Protein AF-Q6LKI8-F1 (afdb_monomer_lite)

Secondary structure (DSSP, 8-state):
--S-HHHHHHHHHHHHHTT--HHHHHHHHHHHHHHTT-TT--PPPHHHHHHHHHHTT-------TTPPPPTTEEEEEEETTEEEEEETTHHHHHHHTPPP---------PPPP-

Foldseek 3Di:
DPDDLLLLQVLVQQCVQFVDDLQVSQVVVCVVCVVVVNNVDHRDDSVVSVVSCVVVVHDDDDGDPPDGGDPQFPDWDDDSVGIDTDGVCRVVCVVVVDPDPPPDDDPPDDDDDD

Structure (mmCIF, N/CA/C/O backbone):
data_AF-Q6LKI8-F1
#
_entry.id   AF-Q6LKI8-F1
#
loop_
_atom_site.group_PDB
_atom_site.id
_atom_site.type_symbol
_atom_site.label_atom_id
_atom_site.label_alt_id
_atom_site.label_comp_id
_atom_site.label_asym_id
_atom_site.label_entity_id
_atom_site.label_seq_id
_atom_site.pdbx_PDB_ins_code
_atom_site.Cartn_x
_atom_site.Cartn_y
_atom_site.Cartn_z
_atom_site.occupancy
_atom_site.B_iso_or_equiv
_atom_site.auth_seq_id
_atom_site.auth_comp_id
_atom_site.auth_asym_id
_atom_site.auth_atom_id
_atom_site.pdbx_PDB_model_num
ATOM 1 N N . MET A 1 1 ? -19.677 9.503 3.685 1.00 60.62 1 MET A N 1
ATOM 2 C CA . MET A 1 1 ? -18.554 8.537 3.659 1.00 60.62 1 MET A CA 1
ATOM 3 C C . MET A 1 1 ? -17.406 9.178 2.882 1.00 60.62 1 MET A C 1
ATOM 5 O O . MET A 1 1 ? -17.639 9.548 1.745 1.00 60.62 1 MET A O 1
ATOM 9 N N . LYS A 1 2 ? -16.234 9.431 3.493 1.00 81.31 2 LYS A N 1
ATOM 10 C CA . LYS A 1 2 ? -15.182 10.295 2.895 1.00 81.31 2 LYS A CA 1
ATOM 11 C C . LYS A 1 2 ? -14.412 9.645 1.730 1.00 81.31 2 LYS A C 1
ATOM 13 O O . LYS A 1 2 ? -13.909 10.365 0.881 1.00 81.31 2 LYS A O 1
ATOM 18 N N . TYR A 1 3 ? -14.342 8.312 1.681 1.00 87.00 3 TYR A N 1
ATOM 19 C CA . TYR A 1 3 ? -13.627 7.567 0.639 1.00 87.00 3 TYR A CA 1
ATOM 20 C C . TYR A 1 3 ? -14.490 6.421 0.086 1.00 87.00 3 TYR A C 1
ATOM 22 O O . TYR A 1 3 ? -15.017 5.644 0.898 1.00 87.00 3 TYR A O 1
ATOM 30 N N . PR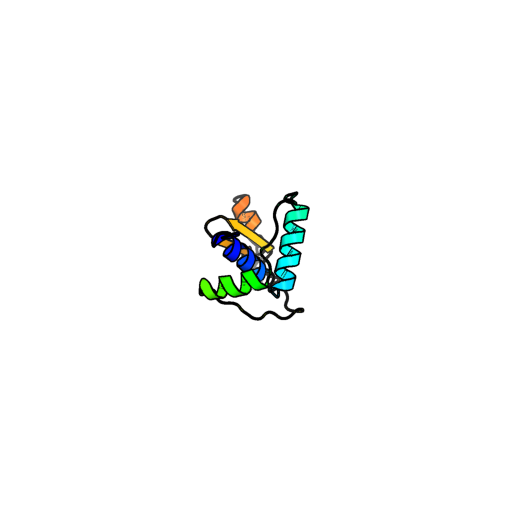O A 1 4 ? -14.624 6.290 -1.248 1.00 90.06 4 PRO A N 1
ATOM 31 C CA . PRO A 1 4 ? -15.340 5.180 -1.877 1.00 90.06 4 PRO A CA 1
ATOM 32 C C . PRO A 1 4 ? -14.590 3.850 -1.694 1.00 90.06 4 PRO A C 1
ATOM 34 O O . PRO A 1 4 ? -13.400 3.840 -1.369 1.00 90.06 4 PRO A O 1
ATOM 37 N N . ASP A 1 5 ? -15.283 2.723 -1.890 1.00 90.25 5 ASP A N 1
ATOM 38 C CA . ASP A 1 5 ? -14.699 1.372 -1.780 1.00 90.25 5 ASP A CA 1
ATOM 39 C C . ASP A 1 5 ? -13.486 1.195 -2.704 1.00 90.25 5 ASP A C 1
ATOM 41 O O . ASP A 1 5 ? -12.436 0.735 -2.256 1.00 90.25 5 ASP A O 1
ATOM 45 N N . SER A 1 6 ? -13.570 1.703 -3.936 1.00 87.38 6 SER A N 1
ATOM 46 C CA . SER A 1 6 ? -12.481 1.665 -4.921 1.00 87.38 6 SER A CA 1
ATOM 47 C C . SER A 1 6 ? -11.186 2.324 -4.432 1.00 87.38 6 SER A C 1
ATOM 49 O O . SER A 1 6 ? -10.091 1.847 -4.724 1.00 87.38 6 SER A O 1
ATOM 51 N N . THR A 1 7 ? -11.271 3.393 -3.631 1.00 89.69 7 THR A N 1
ATOM 52 C CA . THR A 1 7 ? -10.082 4.010 -3.022 1.00 89.69 7 THR A CA 1
ATOM 53 C C . THR A 1 7 ? -9.468 3.106 -1.955 1.00 89.69 7 THR A C 1
ATOM 55 O O . THR A 1 7 ? -8.247 2.981 -1.886 1.00 89.69 7 THR A O 1
ATOM 58 N N . ILE A 1 8 ? -10.296 2.455 -1.131 1.00 92.12 8 ILE A N 1
ATOM 59 C CA . ILE A 1 8 ? -9.824 1.517 -0.101 1.00 92.12 8 ILE A CA 1
ATOM 60 C C . ILE A 1 8 ? -9.111 0.329 -0.755 1.00 92.12 8 ILE A C 1
ATOM 62 O O . ILE A 1 8 ? -8.029 -0.062 -0.309 1.00 92.12 8 ILE A O 1
ATOM 66 N N . GLU A 1 9 ? -9.688 -0.198 -1.832 1.00 90.00 9 GLU A N 1
ATOM 67 C CA . GLU A 1 9 ? -9.111 -1.271 -2.638 1.00 90.00 9 GLU A CA 1
ATOM 68 C C . GLU A 1 9 ? -7.778 -0.854 -3.261 1.00 90.00 9 GLU A C 1
ATOM 70 O O . GLU A 1 9 ? -6.781 -1.545 -3.067 1.00 90.00 9 GLU A O 1
ATOM 75 N N . ALA A 1 10 ? -7.706 0.309 -3.915 1.00 88.50 10 ALA A N 1
ATOM 76 C CA . ALA A 1 10 ? -6.469 0.815 -4.511 1.00 88.50 10 ALA A CA 1
ATOM 77 C C . ALA A 1 10 ? -5.334 0.952 -3.479 1.00 88.50 10 ALA A C 1
ATOM 79 O O . ALA A 1 10 ? -4.219 0.465 -3.699 1.00 88.50 10 ALA A O 1
ATOM 80 N N . CYS A 1 11 ? -5.618 1.542 -2.312 1.00 91.38 11 CYS A N 1
ATOM 81 C CA . CYS A 1 11 ? -4.645 1.644 -1.222 1.00 91.38 11 CYS A CA 1
ATOM 82 C C . CYS A 1 11 ? -4.183 0.261 -0.734 1.00 91.38 11 CYS A C 1
ATOM 84 O O . CYS A 1 11 ? -3.000 0.050 -0.444 1.00 91.38 11 CYS A O 1
ATOM 86 N N . HIS A 1 12 ? -5.105 -0.698 -0.651 1.00 91.00 12 HIS A N 1
ATOM 87 C CA . HIS A 1 12 ? -4.798 -2.066 -0.256 1.00 91.00 12 HIS A CA 1
ATOM 88 C C . HIS A 1 12 ? -3.980 -2.817 -1.307 1.00 91.00 12 HIS A C 1
ATOM 90 O O . HIS A 1 12 ? -3.037 -3.523 -0.954 1.00 91.00 12 HIS A O 1
ATOM 96 N N . PHE A 1 13 ? -4.252 -2.610 -2.590 1.00 88.44 13 PHE A N 1
ATOM 97 C CA . PHE A 1 13 ? -3.479 -3.198 -3.676 1.00 88.44 13 PHE A CA 1
ATOM 98 C C . PHE A 1 13 ? -2.029 -2.723 -3.674 1.00 88.44 13 PHE A C 1
ATOM 100 O O . PHE A 1 13 ? -1.120 -3.555 -3.690 1.00 88.44 13 PHE A O 1
ATOM 107 N N . ILE A 1 14 ? -1.799 -1.411 -3.561 1.00 88.75 14 ILE A N 1
ATOM 108 C CA . ILE A 1 14 ? -0.445 -0.844 -3.440 1.00 88.75 14 ILE A CA 1
ATOM 109 C C . ILE A 1 14 ? 0.277 -1.490 -2.253 1.00 88.75 14 ILE A C 1
ATOM 111 O O . ILE A 1 14 ? 1.412 -1.957 -2.377 1.00 88.75 14 ILE A O 1
ATOM 115 N N . ARG A 1 15 ? -0.4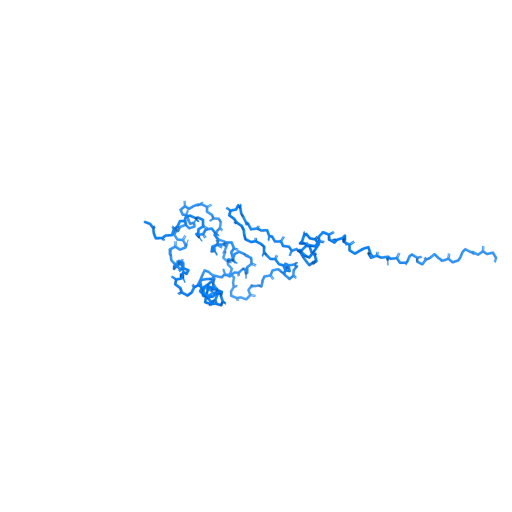12 -1.610 -1.114 1.00 90.25 15 ARG A N 1
ATOM 116 C CA . ARG A 1 15 ? 0.123 -2.280 0.071 1.00 90.25 15 ARG A CA 1
ATOM 117 C C . ARG A 1 15 ? 0.538 -3.732 -0.202 1.00 90.25 15 ARG A C 1
ATOM 119 O O . ARG A 1 15 ? 1.598 -4.139 0.269 1.00 90.25 15 ARG A O 1
ATOM 126 N N . LEU A 1 16 ? -0.283 -4.511 -0.910 1.00 88.38 16 LEU A N 1
ATOM 127 C CA . LEU A 1 16 ? -0.009 -5.921 -1.208 1.00 88.38 16 LEU A CA 1
ATOM 128 C C . LEU A 1 16 ? 1.200 -6.097 -2.128 1.00 88.38 16 LEU A C 1
ATOM 130 O O . LEU A 1 16 ? 1.976 -7.030 -1.929 1.00 88.38 16 LEU A O 1
ATOM 134 N N . VAL A 1 17 ? 1.376 -5.220 -3.120 1.00 84.94 17 VAL A N 1
ATOM 135 C CA . VAL A 1 17 ? 2.510 -5.334 -4.048 1.00 84.94 17 VAL A CA 1
ATOM 136 C C . VAL A 1 17 ? 3.823 -5.025 -3.351 1.00 84.94 17 VAL A C 1
ATOM 138 O O . VAL A 1 17 ? 4.775 -5.796 -3.456 1.00 84.94 17 VAL A O 1
ATOM 141 N N . TYR A 1 18 ? 3.857 -3.928 -2.598 1.00 85.88 18 TYR A N 1
ATOM 142 C CA . TYR A 1 18 ? 5.067 -3.532 -1.890 1.00 85.88 18 TYR A CA 1
ATOM 143 C C . TYR A 1 18 ? 5.281 -4.303 -0.579 1.00 85.88 18 TYR A C 1
ATOM 145 O O . TYR A 1 18 ? 6.281 -4.078 0.096 1.00 85.88 18 TYR A O 1
ATOM 153 N N . LYS A 1 19 ? 4.351 -5.201 -0.220 1.00 89.38 19 LYS A N 1
ATOM 154 C CA . LYS A 1 19 ? 4.335 -5.969 1.034 1.00 89.38 19 LYS A CA 1
ATOM 155 C C . LYS A 1 19 ? 4.550 -5.085 2.265 1.00 89.38 19 LYS A C 1
ATOM 157 O O . LYS A 1 19 ? 5.369 -5.370 3.132 1.00 89.38 19 LYS A O 1
ATOM 162 N N . LEU A 1 20 ? 3.804 -3.984 2.342 1.00 91.19 20 LEU A N 1
ATOM 163 C CA . LEU A 1 20 ? 3.976 -2.990 3.402 1.00 91.19 20 LEU A CA 1
ATOM 164 C C . LEU A 1 20 ? 2.977 -3.177 4.557 1.00 91.19 20 LEU A C 1
ATOM 166 O O . LEU A 1 20 ? 1.802 -3.489 4.344 1.00 91.19 20 LEU A O 1
ATOM 170 N N . PRO A 1 21 ? 3.372 -2.910 5.811 1.00 92.75 21 PRO A N 1
ATOM 171 C CA . PRO A 1 21 ? 2.436 -2.593 6.887 1.00 92.75 21 PRO A CA 1
ATOM 172 C C . PRO A 1 21 ? 1.543 -1.393 6.519 1.00 92.75 21 PRO A C 1
ATOM 174 O O . PRO A 1 21 ? 2.000 -0.473 5.841 1.00 92.75 21 PRO A O 1
ATOM 177 N N . LEU A 1 22 ? 0.295 -1.342 7.017 1.00 91.94 22 LEU A N 1
ATOM 178 C CA . LEU A 1 22 ? -0.669 -0.267 6.687 1.00 91.94 22 LEU A CA 1
ATOM 179 C C . LEU A 1 22 ? -0.097 1.139 6.867 1.00 91.94 22 LEU A C 1
ATOM 181 O O . LEU A 1 22 ? -0.273 1.990 6.004 1.00 91.94 22 LEU A O 1
ATOM 185 N N . ARG A 1 23 ? 0.609 1.371 7.978 1.00 92.38 23 ARG A N 1
ATOM 186 C CA . ARG A 1 23 ? 1.167 2.687 8.299 1.00 92.38 23 ARG A CA 1
ATOM 187 C C . ARG A 1 23 ? 2.247 3.121 7.305 1.00 92.38 23 ARG A C 1
ATOM 189 O O . ARG A 1 23 ? 2.327 4.294 6.966 1.00 92.38 23 ARG A O 1
ATOM 196 N N . GLN A 1 24 ? 3.061 2.178 6.824 1.00 93.00 24 GLN A N 1
ATOM 197 C CA . GLN A 1 24 ? 4.054 2.462 5.784 1.00 93.00 24 GLN A CA 1
ATOM 198 C C . GLN A 1 24 ? 3.392 2.654 4.419 1.00 93.00 24 GLN A C 1
ATOM 200 O O . GLN A 1 24 ? 3.805 3.536 3.675 1.00 93.00 24 GLN A O 1
ATOM 205 N N . ALA A 1 25 ? 2.349 1.878 4.107 1.00 92.81 25 ALA A N 1
ATOM 206 C CA . ALA A 1 25 ? 1.588 2.046 2.873 1.00 92.81 25 ALA A CA 1
ATOM 207 C C . ALA A 1 25 ? 0.926 3.429 2.793 1.00 92.81 25 ALA A C 1
ATOM 209 O O . ALA A 1 25 ? 1.010 4.065 1.751 1.00 92.81 25 ALA A O 1
ATOM 210 N N . GLN A 1 26 ? 0.346 3.923 3.893 1.00 94.69 26 GLN A N 1
ATOM 211 C CA . GLN A 1 26 ? -0.211 5.276 3.957 1.00 94.69 26 GLN A CA 1
ATOM 212 C C . GLN A 1 26 ? 0.841 6.335 3.603 1.00 94.69 26 GLN A C 1
ATOM 214 O O . GLN A 1 26 ? 0.641 7.089 2.659 1.00 94.69 26 GLN A O 1
ATOM 219 N N . GLY A 1 27 ? 1.997 6.319 4.278 1.00 94.44 27 GLY A N 1
ATOM 220 C CA . GLY A 1 27 ? 3.071 7.277 3.999 1.00 94.44 27 GLY A CA 1
ATOM 221 C C . GLY A 1 27 ? 3.644 7.168 2.580 1.00 94.44 27 GLY A C 1
ATOM 222 O O . GLY A 1 27 ? 3.977 8.187 1.975 1.00 94.44 27 GLY A O 1
ATOM 223 N N . LEU A 1 28 ? 3.731 5.953 2.021 1.00 92.88 28 LEU A N 1
ATOM 224 C CA . LEU A 1 28 ? 4.128 5.754 0.624 1.00 92.88 28 LEU A CA 1
ATOM 225 C C . LEU A 1 28 ? 3.118 6.399 -0.331 1.00 92.88 28 LEU A C 1
ATOM 227 O O . LEU A 1 28 ? 3.524 7.118 -1.239 1.00 92.88 28 LEU A O 1
ATOM 231 N N . ILE A 1 29 ? 1.824 6.145 -0.133 1.00 93.56 29 ILE A N 1
ATOM 232 C CA . ILE A 1 29 ? 0.759 6.677 -0.988 1.00 93.56 29 ILE A CA 1
ATOM 233 C C . ILE A 1 29 ? 0.730 8.203 -0.904 1.00 93.56 29 ILE A C 1
ATOM 235 O O . ILE A 1 29 ? 0.732 8.852 -1.944 1.00 93.56 29 ILE A O 1
ATOM 239 N N . ASP A 1 30 ? 0.807 8.777 0.297 1.00 93.81 30 ASP A N 1
ATOM 240 C CA . ASP A 1 30 ? 0.882 10.232 0.478 1.00 93.81 30 ASP A CA 1
ATOM 241 C C . ASP A 1 30 ? 2.102 10.830 -0.249 1.00 93.81 30 ASP A C 1
ATOM 243 O O . ASP A 1 30 ? 1.989 11.829 -0.959 1.00 93.81 30 ASP A O 1
ATOM 247 N N . SER A 1 31 ? 3.261 10.168 -0.161 1.00 93.12 31 SER A N 1
ATOM 248 C CA . SER A 1 31 ? 4.473 10.595 -0.876 1.00 93.12 31 SER A CA 1
ATOM 249 C C . SER A 1 31 ? 4.316 10.514 -2.399 1.00 93.12 31 SER A C 1
ATOM 251 O O . SER A 1 31 ? 4.823 11.374 -3.118 1.00 93.12 31 SER A O 1
ATOM 253 N N . LEU A 1 32 ? 3.633 9.485 -2.911 1.00 91.69 32 LEU A N 1
ATOM 254 C CA . LEU A 1 32 ? 3.353 9.336 -4.341 1.00 91.69 32 LEU A CA 1
ATOM 255 C C . LEU A 1 32 ? 2.394 10.422 -4.833 1.00 91.69 32 LEU A C 1
ATOM 257 O O . LEU A 1 32 ? 2.670 11.043 -5.855 1.00 91.69 32 LEU A O 1
ATOM 261 N N . LEU A 1 33 ? 1.313 10.691 -4.095 1.00 91.81 33 LEU A N 1
ATOM 262 C CA . LEU A 1 33 ? 0.357 11.751 -4.423 1.00 91.81 33 LEU A CA 1
ATOM 263 C C . LEU A 1 33 ? 1.055 13.112 -4.511 1.00 91.81 33 LEU A C 1
ATOM 265 O O . LEU A 1 33 ? 0.875 13.831 -5.493 1.00 91.81 33 LEU A O 1
ATOM 269 N N . MET A 1 34 ? 1.932 13.416 -3.552 1.00 93.19 34 MET A N 1
ATOM 270 C CA . MET A 1 34 ? 2.750 14.629 -3.583 1.00 93.19 34 MET A CA 1
ATOM 271 C C . MET A 1 34 ? 3.663 14.677 -4.818 1.00 93.19 34 MET A C 1
ATOM 273 O O . MET A 1 34 ? 3.708 15.694 -5.508 1.00 93.19 34 MET A O 1
ATOM 277 N N . LYS A 1 35 ? 4.357 13.576 -5.141 1.00 92.50 35 LYS A N 1
ATOM 278 C CA . LYS A 1 35 ? 5.243 13.499 -6.319 1.00 92.50 35 LYS A CA 1
ATOM 279 C C . LYS A 1 35 ? 4.503 13.627 -7.649 1.00 92.50 35 LYS A C 1
ATOM 281 O O . LYS A 1 35 ? 5.079 14.134 -8.604 1.00 92.50 35 LYS A O 1
ATOM 286 N N . PHE A 1 36 ? 3.248 13.195 -7.712 1.00 91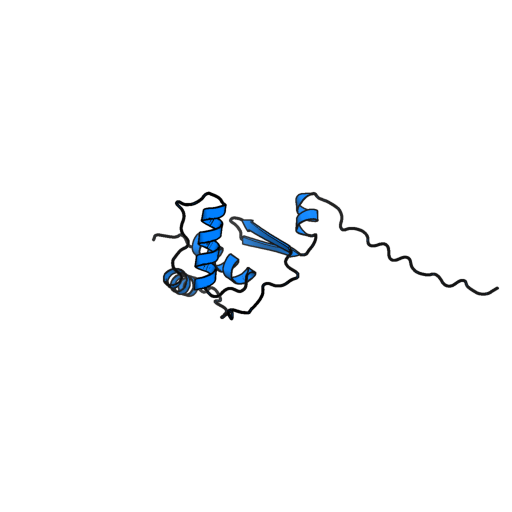.69 36 PHE A N 1
ATOM 287 C CA . PHE A 1 36 ? 2.401 13.340 -8.895 1.00 91.69 36 PHE A CA 1
ATOM 288 C C . PHE A 1 36 ? 1.675 14.692 -8.971 1.00 91.69 36 PHE A C 1
ATOM 290 O O . PHE A 1 36 ? 0.836 14.876 -9.847 1.00 91.69 36 PHE A O 1
ATOM 297 N N . GLY A 1 37 ? 1.970 15.639 -8.073 1.00 91.44 37 GLY A N 1
ATOM 298 C CA . GLY A 1 37 ? 1.323 16.955 -8.063 1.00 91.44 37 GLY A CA 1
ATOM 299 C C . GLY A 1 37 ? -0.122 16.938 -7.554 1.00 91.44 37 GLY A C 1
ATOM 300 O O . GLY A 1 37 ? -0.825 17.937 -7.665 1.00 91.44 37 GLY A O 1
ATOM 301 N N . MET A 1 38 ? -0.571 15.833 -6.956 1.00 91.31 38 MET A N 1
ATOM 302 C CA . MET A 1 38 ? -1.910 15.662 -6.384 1.00 91.31 38 MET A CA 1
ATOM 303 C C . MET A 1 38 ? -1.923 16.001 -4.886 1.00 91.31 38 MET A C 1
ATOM 305 O O . MET A 1 38 ? -2.407 15.228 -4.063 1.00 91.31 38 MET A O 1
ATOM 309 N N . ALA A 1 39 ? -1.357 17.150 -4.511 1.00 83.25 39 ALA A N 1
ATOM 310 C CA . ALA A 1 39 ? -1.159 17.535 -3.106 1.00 83.25 39 ALA A CA 1
ATOM 311 C C . ALA A 1 39 ? -2.467 17.795 -2.327 1.00 83.25 39 ALA A C 1
ATOM 313 O O . ALA A 1 39 ? -2.466 17.815 -1.099 1.00 83.25 39 ALA A O 1
ATOM 314 N N . ASN A 1 40 ? -3.584 17.992 -3.030 1.00 87.38 40 ASN A N 1
ATOM 315 C CA . ASN A 1 40 ? -4.920 18.121 -2.447 1.00 87.38 40 ASN A CA 1
ATOM 316 C C . ASN A 1 40 ? -5.568 16.767 -2.104 1.00 87.38 40 ASN A C 1
ATOM 318 O O . ASN A 1 40 ? -6.590 16.740 -1.417 1.00 87.38 40 ASN A O 1
ATOM 322 N N . LEU A 1 41 ? -5.003 15.656 -2.583 1.00 88.88 41 LEU A N 1
ATOM 323 C CA . LEU A 1 41 ? -5.454 14.310 -2.256 1.00 88.88 41 LEU A CA 1
ATOM 324 C C . LEU A 1 41 ? -4.644 13.754 -1.086 1.00 88.88 41 LEU A C 1
ATOM 326 O O . LEU A 1 41 ? -3.448 14.002 -0.955 1.00 88.88 41 LEU A O 1
ATOM 330 N N . GLN A 1 42 ? -5.308 12.969 -0.243 1.00 89.81 42 GLN A N 1
ATOM 331 C CA . GLN A 1 42 ? -4.686 12.312 0.901 1.00 89.81 42 GLN A CA 1
ATOM 332 C C . GLN A 1 42 ? -5.096 10.848 0.950 1.00 89.81 42 GLN A C 1
ATOM 334 O O . GLN A 1 42 ? -6.240 10.494 0.647 1.00 89.81 42 GLN A O 1
ATOM 339 N N . CYS A 1 43 ? -4.167 9.999 1.373 1.00 90.19 43 CYS A N 1
ATOM 340 C CA . CYS A 1 43 ? -4.466 8.613 1.668 1.00 90.19 43 CYS A CA 1
ATOM 341 C C . CYS A 1 43 ? -5.456 8.530 2.852 1.00 90.19 43 CYS A C 1
ATOM 343 O O . CYS A 1 43 ? -5.365 9.308 3.810 1.00 90.19 43 CYS A O 1
ATOM 345 N N . PRO A 1 44 ? -6.417 7.590 2.836 1.00 92.38 44 PRO A N 1
ATOM 346 C CA . PRO A 1 44 ? -7.209 7.281 4.017 1.00 92.38 44 PRO A CA 1
ATOM 347 C C . PRO A 1 44 ? -6.309 6.833 5.178 1.00 92.38 44 PRO A C 1
ATOM 349 O O . PRO A 1 44 ? -5.362 6.070 4.983 1.00 92.38 44 PRO A O 1
ATOM 352 N N . ASP A 1 45 ? -6.628 7.267 6.401 1.00 93.81 45 ASP A N 1
ATOM 353 C CA . ASP A 1 45 ? -5.854 6.877 7.582 1.00 93.81 45 ASP A CA 1
ATOM 354 C C . ASP A 1 45 ? -5.818 5.348 7.757 1.00 93.81 45 ASP A C 1
ATOM 356 O O . ASP A 1 45 ? -6.801 4.647 7.490 1.00 93.81 45 ASP A O 1
ATOM 360 N N . TYR A 1 46 ? -4.696 4.816 8.241 1.00 92.38 46 TYR A N 1
ATOM 361 C CA . TYR A 1 46 ? -4.493 3.377 8.404 1.00 92.38 46 TYR A CA 1
ATOM 362 C C . TYR A 1 46 ? -5.561 2.708 9.285 1.00 92.38 46 TYR A C 1
ATOM 364 O O . TYR A 1 46 ? -5.886 1.536 9.065 1.00 92.38 46 TYR A O 1
ATOM 372 N N . THR A 1 47 ? -6.133 3.426 10.262 1.00 93.31 47 THR A N 1
ATOM 373 C CA . THR A 1 47 ? -7.227 2.900 11.092 1.00 93.31 47 THR A CA 1
ATOM 374 C C . THR A 1 47 ? -8.518 2.750 10.288 1.00 93.31 47 THR A C 1
ATOM 376 O O . THR A 1 47 ? -9.213 1.738 10.423 1.00 93.31 47 THR A O 1
ATOM 379 N N . LEU A 1 48 ? -8.807 3.711 9.405 1.00 93.56 48 LEU A N 1
ATOM 380 C CA . LEU A 1 48 ? -9.941 3.674 8.488 1.00 93.56 48 LEU A CA 1
ATOM 381 C C . LEU A 1 48 ? -9.759 2.562 7.453 1.00 93.56 48 LEU A C 1
ATOM 383 O O . LEU A 1 48 ? -10.679 1.768 7.270 1.00 93.56 48 LEU A O 1
ATOM 387 N N . LEU A 1 49 ? -8.571 2.452 6.846 1.00 92.69 49 LEU A N 1
ATOM 388 C CA . LEU A 1 49 ? -8.236 1.359 5.928 1.00 92.69 49 LEU A CA 1
ATOM 389 C C . LEU A 1 49 ? -8.455 -0.001 6.594 1.00 92.69 49 LEU A C 1
ATOM 391 O O . LEU A 1 49 ? -9.155 -0.840 6.043 1.00 92.69 49 LEU A O 1
ATOM 395 N N . SER A 1 50 ? -7.925 -0.214 7.801 1.00 92.44 50 SER A N 1
ATOM 396 C CA . SER A 1 50 ? -8.078 -1.486 8.523 1.00 92.44 50 SER A CA 1
ATOM 397 C C . SER A 1 50 ? -9.549 -1.870 8.734 1.00 92.44 50 SER A C 1
ATOM 399 O O . SER A 1 50 ? -9.961 -2.987 8.415 1.00 92.44 50 SER A O 1
ATOM 401 N N . LYS A 1 51 ? -10.366 -0.925 9.220 1.00 93.81 51 LYS A N 1
ATOM 402 C CA . LYS A 1 51 ? -11.802 -1.143 9.455 1.00 93.81 51 LYS A CA 1
ATOM 403 C C . LYS A 1 51 ? -12.549 -1.440 8.155 1.00 93.81 51 LYS A C 1
ATOM 405 O O . LYS A 1 51 ? -13.344 -2.374 8.111 1.00 93.81 51 LYS A O 1
ATOM 410 N N . ARG A 1 52 ? -12.273 -0.672 7.101 1.00 94.44 52 ARG A N 1
ATOM 411 C CA . ARG A 1 52 ? -12.954 -0.781 5.805 1.00 94.44 52 ARG A CA 1
ATOM 412 C C . ARG A 1 52 ? -12.586 -2.058 5.066 1.00 94.44 52 ARG A C 1
ATOM 414 O O . ARG A 1 52 ? -13.468 -2.703 4.522 1.00 94.44 52 ARG A O 1
ATOM 421 N N . LEU A 1 53 ? -11.327 -2.483 5.130 1.00 92.81 53 LEU A N 1
ATOM 422 C CA . LEU A 1 53 ? -10.900 -3.767 4.569 1.00 92.81 53 LEU A CA 1
ATOM 423 C C . LEU A 1 53 ? -11.601 -4.946 5.239 1.00 92.81 53 LEU A C 1
ATOM 425 O O . LEU A 1 53 ? -12.027 -5.870 4.553 1.00 92.81 53 LEU A O 1
ATOM 429 N N . LYS A 1 54 ? -11.790 -4.878 6.562 1.00 93.19 54 LYS A N 1
ATOM 430 C CA . LYS A 1 54 ? -12.587 -5.871 7.287 1.00 93.19 54 LYS A CA 1
ATOM 431 C C . LYS A 1 54 ? -14.057 -5.845 6.855 1.00 93.19 54 LYS A C 1
ATOM 433 O O . LYS A 1 54 ? -14.643 -6.903 6.691 1.00 93.19 54 LYS A O 1
ATOM 438 N N . GLN A 1 55 ? -14.640 -4.661 6.657 1.00 93.75 55 GLN A N 1
ATOM 439 C CA . GLN A 1 55 ? -16.023 -4.522 6.177 1.00 93.75 55 GLN A CA 1
ATOM 440 C C . GLN A 1 55 ? -16.217 -5.062 4.754 1.00 93.75 55 GLN A C 1
ATOM 442 O O . GLN A 1 55 ? -17.259 -5.635 4.465 1.00 93.75 55 GLN A O 1
ATOM 447 N N . LEU A 1 56 ? -15.213 -4.908 3.890 1.00 91.31 56 LEU A N 1
ATOM 448 C CA . LEU A 1 56 ? -15.218 -5.406 2.512 1.00 91.31 56 LEU A CA 1
ATOM 449 C C . LEU A 1 56 ? -14.812 -6.886 2.398 1.00 91.31 56 LEU A C 1
ATOM 451 O O . LEU A 1 56 ? -14.691 -7.396 1.291 1.00 91.31 56 LEU A O 1
ATOM 455 N N . ASN A 1 57 ? -14.593 -7.583 3.521 1.00 92.06 57 ASN A N 1
ATOM 456 C CA . ASN A 1 57 ? -14.131 -8.977 3.562 1.00 92.06 57 ASN A CA 1
ATOM 457 C C . ASN A 1 57 ? -12.841 -9.231 2.754 1.00 92.06 57 ASN A C 1
ATOM 459 O O . ASN A 1 57 ? -12.630 -10.320 2.223 1.00 92.06 57 ASN A O 1
ATOM 463 N N . LEU A 1 58 ? -11.957 -8.233 2.676 1.00 88.00 58 LEU A N 1
ATOM 464 C CA . LEU A 1 58 ? -10.682 -8.350 1.974 1.00 88.00 58 LEU A CA 1
ATOM 465 C C . LEU A 1 58 ? -9.615 -8.969 2.880 1.00 88.00 58 LEU A C 1
ATOM 467 O O . LEU A 1 58 ? -9.500 -8.641 4.064 1.00 88.00 58 LEU A O 1
ATOM 471 N N . THR A 1 59 ? -8.793 -9.854 2.316 1.00 86.00 59 THR A N 1
ATOM 472 C CA . THR A 1 59 ? -7.707 -10.513 3.050 1.00 86.00 59 THR A CA 1
ATOM 473 C C . THR A 1 59 ? -6.632 -9.507 3.438 1.00 86.00 59 THR A C 1
ATOM 475 O O . THR A 1 59 ? -6.012 -8.880 2.586 1.00 86.00 59 THR A O 1
ATOM 478 N N . VAL A 1 60 ? -6.337 -9.392 4.735 1.00 84.94 60 VAL A N 1
ATOM 479 C CA . VAL A 1 60 ? -5.331 -8.449 5.244 1.00 84.94 60 VAL A CA 1
ATOM 480 C C . VAL A 1 60 ? -4.104 -9.196 5.783 1.00 84.94 60 VAL A C 1
ATOM 482 O O . VAL A 1 60 ? -4.007 -9.421 6.992 1.00 84.94 60 VAL A O 1
ATOM 485 N N . PRO A 1 61 ? -3.134 -9.570 4.926 1.00 85.62 61 PRO A N 1
ATOM 486 C CA . PRO A 1 61 ? -1.926 -10.261 5.370 1.00 85.62 61 PRO A CA 1
ATOM 487 C C . PRO A 1 61 ? -1.061 -9.360 6.258 1.00 85.62 61 PRO A C 1
ATOM 489 O O . PRO A 1 61 ? -0.967 -8.143 6.060 1.00 85.62 61 PRO A O 1
ATOM 492 N N . ARG A 1 62 ? -0.407 -9.954 7.258 1.00 86.69 62 ARG A N 1
ATOM 493 C CA . ARG A 1 62 ? 0.488 -9.238 8.174 1.00 86.69 62 ARG A CA 1
ATOM 494 C C . ARG A 1 62 ? 1.910 -9.242 7.619 1.00 86.69 62 ARG A C 1
ATOM 496 O O . ARG A 1 62 ? 2.639 -10.205 7.819 1.00 86.69 62 ARG A O 1
ATOM 503 N N . PHE A 1 63 ? 2.300 -8.146 6.977 1.00 87.88 63 PHE A N 1
ATOM 504 C CA . PHE A 1 63 ? 3.663 -7.970 6.483 1.00 87.88 63 PHE A CA 1
ATOM 505 C C . PHE A 1 63 ? 4.617 -7.472 7.572 1.00 87.88 63 PHE A C 1
ATOM 507 O O . PHE A 1 63 ? 4.223 -6.692 8.448 1.00 87.88 63 PHE A O 1
ATOM 514 N N . ARG A 1 64 ? 5.880 -7.900 7.509 1.00 86.38 64 ARG A N 1
ATOM 515 C CA . ARG A 1 64 ? 6.951 -7.411 8.398 1.00 86.38 64 ARG A CA 1
ATOM 516 C C . ARG A 1 64 ? 7.676 -6.224 7.759 1.00 86.38 64 ARG A C 1
ATOM 518 O O . ARG A 1 64 ? 7.773 -6.127 6.546 1.00 86.38 64 ARG A O 1
ATOM 525 N N . LYS A 1 65 ? 8.265 -5.342 8.575 1.00 75.12 65 LYS A N 1
ATOM 526 C CA . LYS A 1 65 ? 8.970 -4.126 8.105 1.00 75.12 65 LYS A CA 1
ATOM 527 C C . LYS A 1 65 ? 10.139 -4.408 7.141 1.00 75.12 65 LYS A C 1
ATOM 529 O O . LYS A 1 65 ? 10.579 -3.505 6.441 1.00 75.12 65 LYS A O 1
ATOM 534 N N . HIS A 1 66 ? 10.689 -5.620 7.155 1.00 77.75 66 HIS A N 1
ATOM 535 C CA . HIS A 1 66 ? 11.846 -6.017 6.337 1.00 77.75 66 HIS A CA 1
ATOM 536 C C . HIS A 1 66 ? 11.452 -6.908 5.159 1.00 77.75 66 HIS A C 1
ATOM 538 O O . HIS A 1 66 ? 12.317 -7.385 4.428 1.00 77.75 66 HIS A O 1
ATOM 544 N N . GLU A 1 67 ? 10.156 -7.168 5.006 1.00 80.19 67 GLU A N 1
ATOM 545 C CA . GLU A 1 67 ? 9.637 -7.941 3.896 1.00 80.19 67 GLU A CA 1
ATOM 546 C C . GLU A 1 67 ? 9.764 -7.116 2.619 1.00 80.19 67 GLU A C 1
ATOM 548 O O . GLU A 1 67 ? 9.446 -5.927 2.600 1.00 80.19 67 GLU A O 1
ATOM 553 N N . ARG A 1 68 ? 10.309 -7.733 1.571 1.00 76.75 68 ARG A N 1
ATOM 554 C CA . ARG A 1 68 ? 10.594 -7.045 0.315 1.00 76.75 68 ARG A CA 1
ATOM 555 C C . ARG A 1 68 ? 9.540 -7.396 -0.737 1.00 76.75 68 ARG A C 1
ATOM 557 O O . ARG A 1 68 ? 9.037 -8.532 -0.736 1.00 76.75 68 ARG A O 1
ATOM 564 N N . PRO A 1 69 ? 9.216 -6.449 -1.637 1.00 78.50 69 PRO A N 1
ATOM 565 C CA . PRO A 1 69 ? 8.473 -6.754 -2.854 1.00 78.50 69 PRO A CA 1
ATOM 566 C C . PRO A 1 69 ? 9.144 -7.910 -3.608 1.00 78.50 69 PRO A C 1
ATOM 568 O O . PRO A 1 69 ? 10.332 -8.165 -3.431 1.00 78.50 69 PRO A O 1
ATOM 571 N N . ASP A 1 70 ? 8.379 -8.642 -4.41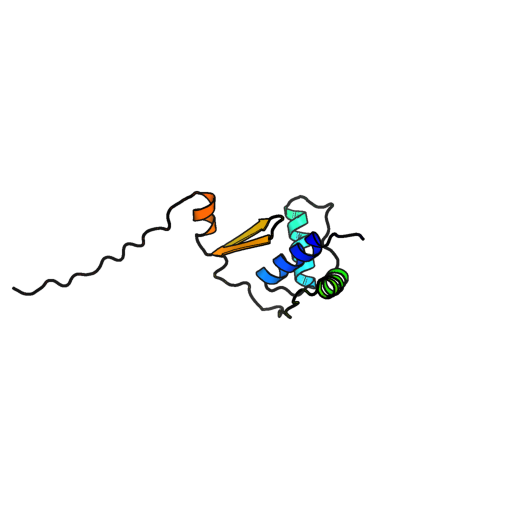3 1.00 78.56 70 ASP A N 1
ATOM 572 C CA . ASP A 1 70 ? 8.952 -9.712 -5.234 1.00 78.56 70 ASP A CA 1
ATOM 573 C C . ASP A 1 70 ? 9.870 -9.108 -6.310 1.00 78.56 70 ASP A C 1
ATOM 575 O O . ASP A 1 70 ? 9.414 -8.300 -7.120 1.00 78.56 70 ASP A O 1
ATOM 579 N N . ASP A 1 71 ? 11.143 -9.515 -6.326 1.00 74.12 71 ASP A N 1
ATOM 580 C CA . ASP A 1 71 ? 12.172 -9.028 -7.258 1.00 74.12 71 ASP A CA 1
ATOM 581 C C . ASP A 1 71 ? 11.825 -9.302 -8.735 1.00 74.12 71 ASP A C 1
ATOM 583 O O . ASP A 1 71 ? 12.424 -8.726 -9.646 1.00 74.12 71 ASP A O 1
ATOM 587 N N . LYS A 1 72 ? 10.850 -10.181 -8.997 1.00 71.88 72 LYS A N 1
ATOM 588 C CA . LYS A 1 72 ? 10.353 -10.480 -10.347 1.00 71.88 72 LYS A CA 1
ATOM 589 C C . LYS A 1 72 ? 9.384 -9.427 -10.886 1.00 71.88 72 LYS A C 1
ATOM 591 O O . LYS A 1 72 ? 9.167 -9.393 -12.098 1.00 71.88 72 LYS A O 1
ATOM 596 N N . ILE A 1 73 ? 8.790 -8.595 -10.028 1.00 68.50 73 ILE A N 1
ATOM 597 C CA . ILE A 1 73 ? 7.826 -7.566 -10.439 1.00 68.50 73 ILE A CA 1
ATOM 598 C C . ILE A 1 73 ? 8.600 -6.345 -10.940 1.00 68.50 73 ILE A C 1
ATOM 600 O O . ILE A 1 73 ? 9.241 -5.645 -10.160 1.00 68.50 73 ILE A O 1
ATOM 604 N N . ALA A 1 74 ? 8.515 -6.070 -12.241 1.00 64.31 74 ALA A N 1
ATOM 605 C CA . ALA A 1 74 ? 9.211 -4.948 -12.871 1.00 64.31 74 ALA A CA 1
ATOM 606 C C . ALA A 1 74 ? 8.320 -3.712 -13.055 1.00 64.31 74 ALA A C 1
ATOM 608 O O . ALA A 1 74 ? 8.824 -2.591 -13.054 1.00 64.31 74 ALA A O 1
ATOM 609 N N . ALA A 1 75 ? 7.006 -3.897 -13.207 1.00 68.06 75 ALA A N 1
ATOM 610 C CA . ALA A 1 75 ? 6.053 -2.796 -13.309 1.00 68.06 75 ALA A CA 1
ATOM 611 C C . ALA A 1 75 ? 4.660 -3.196 -12.802 1.00 68.06 75 ALA A C 1
ATOM 613 O O . ALA A 1 75 ? 4.322 -4.377 -12.702 1.00 68.06 75 ALA A O 1
ATOM 614 N N . ILE A 1 76 ? 3.841 -2.195 -12.484 1.00 69.94 76 ILE A N 1
ATOM 615 C CA . ILE A 1 76 ? 2.476 -2.354 -11.976 1.00 69.94 76 ILE A CA 1
ATOM 616 C C . ILE A 1 76 ? 1.568 -1.410 -12.772 1.00 69.94 76 ILE A C 1
ATOM 618 O O . ILE A 1 76 ? 1.872 -0.221 -12.860 1.00 69.94 76 ILE A O 1
ATOM 622 N N . ALA A 1 77 ? 0.463 -1.912 -13.331 1.00 72.06 77 ALA A N 1
ATOM 623 C CA . ALA A 1 77 ? -0.628 -1.073 -13.834 1.00 72.06 77 ALA A CA 1
ATOM 624 C C . ALA A 1 77 ? -1.799 -1.083 -12.854 1.00 72.06 77 ALA A C 1
ATOM 626 O O . ALA A 1 77 ? -2.178 -2.138 -12.346 1.00 72.06 77 ALA A O 1
ATOM 627 N N . ILE A 1 78 ? -2.359 0.100 -12.620 1.00 70.19 78 ILE A N 1
ATOM 628 C CA . ILE A 1 78 ? -3.555 0.329 -11.813 1.00 70.19 78 ILE A CA 1
ATOM 629 C C . ILE A 1 78 ? -4.611 0.900 -12.765 1.00 70.19 78 ILE A C 1
ATOM 631 O O . ILE A 1 78 ? -4.375 1.960 -13.346 1.00 70.19 78 ILE A O 1
ATOM 635 N N . ASP A 1 79 ? -5.740 0.216 -12.933 1.00 65.94 79 ASP A N 1
ATOM 636 C CA . ASP A 1 79 ? -6.915 0.725 -13.646 1.00 65.94 79 ASP A CA 1
ATOM 637 C C . ASP A 1 79 ? -8.178 0.621 -12.770 1.00 65.94 79 ASP A C 1
ATOM 639 O O . ASP A 1 79 ? -8.131 0.156 -11.630 1.00 65.94 79 ASP A O 1
ATOM 643 N N . SER A 1 80 ? -9.315 1.111 -13.270 1.00 48.62 80 SER A N 1
ATOM 644 C CA . SER A 1 80 ? -10.592 1.082 -12.543 1.00 48.62 80 SER A CA 1
ATOM 645 C C . SER A 1 80 ? -11.172 -0.325 -12.357 1.00 48.62 80 SER A C 1
ATOM 647 O O . SER A 1 80 ? -12.128 -0.486 -11.604 1.00 48.62 80 SER A O 1
ATOM 649 N N . THR A 1 81 ? -10.633 -1.324 -13.057 1.00 55.22 81 THR A N 1
ATOM 650 C CA . THR A 1 81 ? -11.053 -2.733 -13.031 1.00 55.22 81 THR A CA 1
ATOM 651 C C . THR A 1 81 ? -10.103 -3.629 -12.234 1.00 55.22 81 THR A C 1
ATOM 653 O O . THR A 1 81 ? -10.482 -4.742 -11.872 1.00 55.22 81 THR A O 1
ATOM 656 N N . GLY A 1 82 ? -8.891 -3.169 -11.920 1.00 50.47 82 GLY A N 1
ATOM 657 C CA . GLY A 1 82 ? -7.946 -3.911 -11.104 1.00 50.47 82 GLY A CA 1
ATOM 658 C C . GLY A 1 82 ? -6.483 -3.503 -11.261 1.00 50.47 82 GLY A C 1
ATOM 659 O O . GLY A 1 82 ? -6.107 -2.469 -11.812 1.00 50.47 82 GLY A O 1
ATOM 660 N N . LEU A 1 83 ? -5.633 -4.358 -10.698 1.00 67.25 83 LEU A N 1
ATOM 661 C CA . LEU A 1 83 ? -4.190 -4.186 -10.624 1.00 67.25 83 LEU A CA 1
ATOM 662 C C . LEU A 1 83 ? -3.497 -5.313 -11.398 1.00 67.25 83 LEU A C 1
ATOM 664 O O . LEU A 1 83 ? -3.585 -6.476 -10.998 1.00 67.25 83 LEU A O 1
ATOM 668 N N . LYS A 1 84 ? -2.734 -4.976 -12.441 1.00 72.06 84 LYS A N 1
ATOM 669 C CA . LYS A 1 84 ? -1.927 -5.945 -13.199 1.00 72.06 84 LYS A CA 1
ATOM 670 C C . LYS A 1 84 ? -0.448 -5.806 -12.850 1.00 72.06 84 LYS A C 1
ATOM 672 O O . LYS A 1 84 ? 0.126 -4.720 -12.922 1.00 72.06 84 LYS A O 1
ATOM 677 N N . ARG A 1 85 ? 0.174 -6.919 -12.457 1.00 67.50 85 ARG A N 1
ATOM 678 C CA . ARG A 1 85 ? 1.621 -7.015 -12.216 1.00 67.50 85 ARG A CA 1
ATOM 679 C C . ARG A 1 85 ? 2.294 -7.449 -13.511 1.00 67.50 85 ARG A C 1
ATOM 681 O O . ARG A 1 85 ? 1.819 -8.387 -14.139 1.00 67.50 85 ARG A O 1
ATOM 688 N N . PHE A 1 86 ? 3.391 -6.795 -13.866 1.00 68.81 86 PHE A N 1
ATOM 689 C CA . PHE A 1 86 ? 4.213 -7.164 -15.010 1.00 68.81 86 PHE A CA 1
ATOM 690 C C . PHE A 1 86 ? 5.558 -7.683 -14.528 1.00 68.81 86 PHE A C 1
ATOM 692 O O . PHE A 1 86 ? 6.241 -7.037 -13.722 1.00 68.81 86 PHE A O 1
ATOM 699 N N . GLY A 1 87 ? 5.943 -8.838 -15.055 1.00 69.62 87 GLY A N 1
ATOM 700 C CA . GLY A 1 87 ? 7.299 -9.348 -14.980 1.00 69.62 87 GLY A CA 1
ATOM 701 C C . GLY A 1 87 ? 8.280 -8.470 -15.755 1.00 69.62 87 GLY A C 1
ATOM 702 O O . GLY A 1 87 ? 7.904 -7.579 -16.527 1.00 69.62 87 GLY A O 1
ATOM 703 N N . LYS A 1 88 ? 9.572 -8.729 -15.550 1.00 65.00 88 LYS A N 1
ATOM 704 C CA . LYS A 1 88 ? 10.645 -8.098 -16.325 1.00 65.00 88 LYS A CA 1
ATOM 705 C C . LYS A 1 88 ? 10.380 -8.288 -17.823 1.00 65.00 88 LYS A C 1
ATOM 707 O O . LYS A 1 88 ? 10.151 -9.402 -18.273 1.00 65.00 88 LYS A O 1
ATOM 712 N N . ASP A 1 89 ? 10.374 -7.180 -18.561 1.00 64.69 89 ASP A N 1
ATOM 713 C CA . ASP A 1 89 ? 10.102 -7.079 -20.003 1.00 64.69 89 ASP A CA 1
ATOM 714 C C . ASP A 1 89 ? 8.635 -7.240 -20.450 1.00 64.69 89 ASP A C 1
ATOM 716 O O . ASP A 1 89 ? 8.311 -6.796 -21.551 1.00 64.69 89 ASP A O 1
ATOM 720 N N . GLU A 1 90 ? 7.723 -7.764 -19.623 1.00 68.62 90 GLU A N 1
ATOM 721 C CA . GLU A 1 90 ? 6.306 -7.935 -20.004 1.00 68.62 90 GLU A CA 1
ATOM 722 C C . GLU A 1 90 ? 5.608 -6.593 -20.249 1.00 68.62 90 GLU A C 1
ATOM 724 O O . GLU A 1 90 ? 4.888 -6.427 -21.230 1.00 68.62 90 GLU A O 1
ATOM 729 N N . TRP A 1 91 ? 5.880 -5.593 -19.405 1.00 73.62 91 TRP A N 1
ATOM 730 C CA . TRP A 1 91 ? 5.298 -4.259 -19.570 1.00 73.62 91 TRP A CA 1
ATOM 731 C C . TRP A 1 91 ? 5.734 -3.595 -20.879 1.00 73.62 91 TRP A C 1
ATOM 733 O O . TRP A 1 91 ? 4.913 -3.015 -21.586 1.00 73.62 91 TRP A O 1
ATOM 743 N N . HIS A 1 92 ? 7.019 -3.709 -21.227 1.00 67.81 92 HIS A N 1
ATOM 744 C CA . HIS A 1 92 ? 7.559 -3.137 -22.458 1.00 67.81 92 HIS A CA 1
ATOM 745 C C . HIS A 1 92 ? 7.012 -3.867 -23.694 1.00 67.81 92 HIS A C 1
ATOM 747 O O . HIS A 1 92 ? 6.705 -3.232 -24.703 1.00 67.81 92 HIS A O 1
ATOM 753 N N . GLN A 1 93 ? 6.866 -5.194 -23.620 1.00 72.50 93 GLN A N 1
ATOM 754 C CA . GLN A 1 93 ? 6.273 -6.001 -24.689 1.00 72.50 93 GLN A CA 1
ATOM 755 C C . GLN A 1 93 ? 4.803 -5.637 -24.915 1.00 72.50 93 GLN A C 1
ATOM 757 O O . GLN A 1 93 ? 4.401 -5.441 -26.059 1.00 72.50 93 GLN A O 1
ATOM 762 N N . GLU A 1 94 ? 4.020 -5.460 -23.849 1.00 71.25 94 GLU A N 1
ATOM 763 C CA . GLU A 1 94 ? 2.599 -5.110 -23.949 1.00 71.25 94 GLU A CA 1
ATOM 764 C C . GLU A 1 94 ? 2.389 -3.656 -24.397 1.00 71.25 94 GLU A C 1
ATOM 766 O O . GLU A 1 94 ? 1.566 -3.393 -25.274 1.00 71.25 94 GLU A O 1
ATOM 771 N N . LYS A 1 95 ? 3.178 -2.705 -23.874 1.00 69.19 95 LYS A N 1
ATOM 772 C CA . LYS A 1 95 ? 3.093 -1.288 -24.266 1.00 69.19 95 LYS A CA 1
ATOM 773 C C . LYS A 1 95 ? 3.531 -1.031 -25.705 1.00 69.19 95 LYS A C 1
ATOM 775 O O . LYS A 1 95 ? 2.900 -0.223 -26.380 1.00 69.19 95 LYS A O 1
ATOM 780 N N . HIS A 1 96 ? 4.585 -1.697 -26.174 1.00 72.50 96 HIS A N 1
ATOM 781 C CA . HIS A 1 96 ? 5.166 -1.441 -27.496 1.00 72.50 96 HIS A CA 1
ATOM 782 C C . HIS A 1 96 ? 4.855 -2.531 -28.536 1.00 72.50 96 HIS A C 1
ATOM 784 O O . HIS A 1 96 ? 5.361 -2.454 -29.653 1.00 72.50 96 HIS A O 1
ATOM 790 N N . LYS A 1 97 ? 4.039 -3.543 -28.195 1.00 68.94 97 LYS A N 1
ATOM 791 C CA . LYS A 1 97 ? 3.758 -4.729 -29.034 1.00 68.94 97 LYS A CA 1
ATOM 792 C C . LYS A 1 97 ? 5.033 -5.406 -29.559 1.00 68.94 97 LYS A C 1
ATOM 794 O O . LYS A 1 97 ? 5.069 -5.928 -30.672 1.00 68.94 97 LYS A O 1
ATOM 799 N N . VAL A 1 98 ? 6.105 -5.364 -28.769 1.00 61.81 98 VAL A N 1
ATOM 800 C CA . VAL A 1 98 ? 7.408 -5.915 -29.158 1.00 61.81 98 VAL A CA 1
ATOM 801 C C . VAL A 1 98 ? 7.417 -7.401 -28.825 1.00 61.81 98 VAL A C 1
ATOM 803 O O . VAL A 1 98 ? 7.081 -7.788 -27.711 1.00 61.81 98 VAL A O 1
ATOM 806 N N . ASN A 1 99 ? 7.803 -8.237 -29.788 1.00 54.12 99 ASN A N 1
ATOM 807 C CA . ASN A 1 99 ? 7.882 -9.684 -29.601 1.00 54.12 99 ASN A CA 1
ATOM 808 C C . ASN A 1 99 ? 8.933 -10.027 -28.527 1.00 54.12 99 ASN A C 1
ATOM 810 O O . ASN A 1 99 ? 10.022 -9.443 -28.531 1.00 54.12 99 ASN A O 1
ATOM 814 N N . ALA A 1 100 ? 8.633 -10.973 -27.629 1.00 55.97 100 ALA A N 1
ATOM 815 C CA . ALA A 1 100 ? 9.585 -11.450 -26.626 1.00 55.9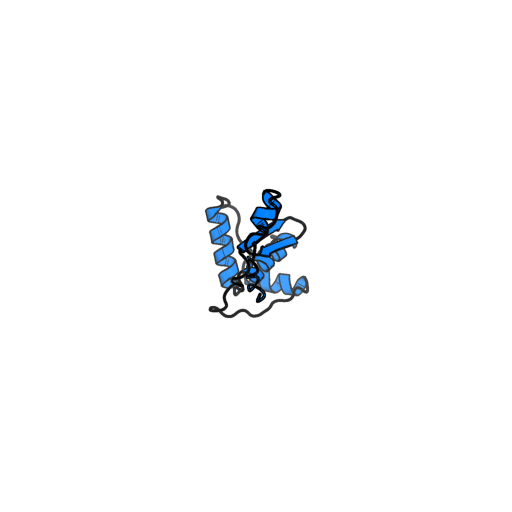7 100 ALA A CA 1
ATOM 816 C C . ALA A 1 100 ? 10.904 -11.834 -27.318 1.00 55.97 100 ALA A C 1
ATOM 818 O O . ALA A 1 100 ? 10.898 -12.609 -28.280 1.00 55.97 100 ALA A O 1
ATOM 819 N N . LYS A 1 101 ? 12.037 -11.258 -26.883 1.00 56.75 101 LYS A N 1
ATOM 820 C CA . LYS A 1 101 ? 13.348 -11.500 -27.508 1.00 56.75 101 LYS A CA 1
ATOM 821 C C . LYS A 1 101 ? 13.590 -13.011 -27.597 1.00 56.75 101 LYS A C 1
ATOM 823 O O . LYS A 1 101 ? 13.800 -13.662 -26.575 1.00 56.75 101 LYS A O 1
ATOM 828 N N . ARG A 1 102 ? 13.604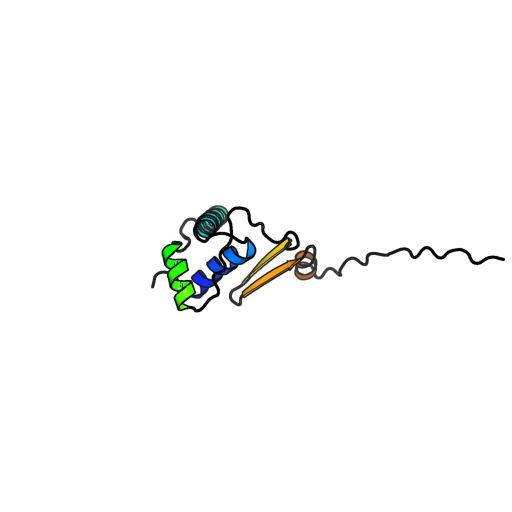 -13.562 -28.820 1.00 55.06 102 ARG A N 1
ATOM 829 C CA . ARG A 1 102 ? 14.118 -14.912 -29.095 1.00 55.06 102 ARG A CA 1
ATOM 830 C C . ARG A 1 102 ? 15.554 -14.966 -28.581 1.00 55.06 102 ARG A C 1
ATOM 832 O O . ARG A 1 102 ? 16.463 -14.423 -29.205 1.00 55.06 102 ARG A O 1
ATOM 839 N N . SER A 1 103 ? 15.756 -15.602 -27.433 1.00 46.69 103 SER A N 1
ATOM 840 C CA . SER A 1 103 ? 17.086 -15.988 -26.986 1.00 46.69 103 SER A CA 1
ATOM 841 C C . SER A 1 103 ? 17.516 -17.169 -27.849 1.00 46.69 103 SER A C 1
ATOM 843 O O . SER A 1 103 ? 17.119 -18.312 -27.634 1.00 46.69 103 SER A O 1
ATOM 845 N N . TRP A 1 104 ? 18.289 -16.891 -28.895 1.00 42.56 104 TRP A N 1
ATOM 846 C CA . TRP A 1 104 ? 18.956 -17.945 -29.645 1.00 42.56 104 TRP A CA 1
ATOM 847 C C . TRP A 1 104 ? 19.926 -18.660 -28.701 1.00 42.56 104 TRP A C 1
ATOM 849 O O . TRP A 1 104 ? 20.969 -18.116 -28.346 1.00 42.56 104 TRP A O 1
ATOM 859 N N . ARG A 1 105 ? 19.599 -19.888 -28.288 1.00 42.09 105 ARG A N 1
ATOM 860 C CA . ARG A 1 105 ? 20.610 -20.813 -27.773 1.00 42.09 105 ARG A CA 1
ATOM 861 C C . ARG A 1 105 ? 21.245 -21.493 -28.978 1.00 42.09 105 ARG A C 1
ATOM 863 O O . ARG A 1 105 ? 20.601 -22.290 -29.654 1.00 42.09 105 ARG A O 1
ATOM 870 N N . LYS A 1 106 ? 22.501 -21.153 -29.268 1.00 43.62 106 LYS A N 1
ATOM 871 C CA . LYS A 1 106 ? 23.322 -21.878 -30.239 1.00 43.62 106 LYS A CA 1
ATOM 872 C C . LYS A 1 106 ? 23.510 -23.295 -29.688 1.00 43.62 106 LYS A C 1
ATOM 874 O O . LYS A 1 106 ? 24.190 -23.478 -28.684 1.00 43.62 106 LYS A O 1
ATOM 879 N N . GLY A 1 107 ? 22.837 -24.281 -30.277 1.00 43.03 107 GLY A N 1
ATOM 880 C CA . GLY A 1 107 ? 23.100 -25.682 -29.973 1.00 43.03 107 GLY A CA 1
ATOM 881 C C . GLY A 1 107 ? 24.470 -26.032 -30.536 1.00 43.03 107 GLY A C 1
ATOM 882 O O . GLY A 1 107 ? 24.635 -26.055 -31.754 1.00 43.03 107 GLY A O 1
ATOM 883 N N . ASN A 1 108 ? 25.454 -26.258 -29.668 1.00 47.16 108 ASN A N 1
ATOM 884 C CA . ASN A 1 108 ? 26.725 -26.835 -30.083 1.00 47.16 108 ASN A CA 1
ATOM 885 C C . ASN A 1 108 ? 26.425 -28.236 -30.624 1.00 47.16 108 ASN A C 1
ATOM 887 O O . ASN A 1 108 ? 26.138 -29.157 -29.864 1.00 47.16 108 ASN A O 1
ATOM 891 N N . ARG A 1 109 ? 26.418 -28.375 -31.949 1.00 41.47 109 ARG A N 1
ATOM 892 C CA . ARG A 1 109 ? 26.379 -29.668 -32.619 1.00 41.47 109 ARG A CA 1
ATOM 893 C C . ARG A 1 109 ? 27.825 -30.167 -32.617 1.00 41.47 109 ARG A C 1
ATOM 895 O O . ARG A 1 109 ? 28.664 -29.577 -33.291 1.00 41.47 109 ARG A O 1
ATOM 902 N N . SER A 1 110 ? 28.128 -31.171 -31.798 1.00 46.56 110 SER A N 1
ATOM 903 C CA . SER A 1 110 ? 29.398 -31.899 -31.872 1.00 46.56 110 SER A CA 1
ATOM 904 C C . SER A 1 110 ? 29.623 -32.378 -33.315 1.00 46.56 110 SER A C 1
ATOM 906 O O . SER A 1 110 ? 28.649 -32.808 -33.944 1.00 46.56 110 SER A O 1
ATOM 908 N N . PRO A 1 111 ? 30.845 -32.318 -33.869 1.00 47.22 111 PRO A N 1
ATOM 909 C CA . PRO A 1 111 ? 31.110 -32.942 -35.156 1.00 47.22 111 PRO A CA 1
ATOM 910 C C . PRO A 1 111 ? 31.066 -34.468 -34.983 1.00 47.22 111 PRO A C 1
ATOM 912 O O . PRO A 1 111 ? 31.686 -35.016 -34.073 1.00 47.22 111 PRO A O 1
ATOM 915 N N . ALA A 1 112 ? 30.275 -35.138 -35.822 1.00 40.25 112 ALA A N 1
ATOM 916 C CA . ALA A 1 112 ? 30.285 -36.593 -35.952 1.00 40.25 112 ALA A CA 1
ATOM 917 C C . ALA A 1 112 ? 31.624 -37.046 -36.571 1.00 40.25 112 ALA A C 1
ATOM 919 O O . ALA A 1 112 ? 32.154 -36.315 -37.412 1.00 40.25 112 ALA A O 1
ATOM 920 N N . PRO A 1 113 ? 32.174 -38.208 -36.175 1.00 50.38 113 PRO A N 1
ATOM 921 C CA . PRO A 1 113 ? 33.453 -38.677 -36.686 1.00 50.38 113 PRO A CA 1
ATOM 922 C C . PRO A 1 113 ? 33.288 -39.256 -38.096 1.00 50.38 113 PRO A C 1
ATOM 924 O O . PRO A 1 113 ? 32.386 -40.062 -38.327 1.00 50.38 113 PRO A O 1
ATOM 927 N N . TYR A 1 114 ? 34.191 -38.872 -38.994 1.00 47.72 114 TYR A N 1
ATOM 928 C CA . TYR A 1 114 ? 34.663 -39.698 -40.102 1.00 47.72 114 TYR A CA 1
ATOM 929 C C . TYR A 1 114 ? 36.180 -39.566 -40.157 1.00 47.72 114 TYR A C 1
ATOM 931 O O . TYR A 1 114 ? 36.656 -38.412 -40.045 1.00 47.72 114 TYR A O 1
#

Radius of gyration: 20.81 Å; chains: 1; bounding box: 53×58×51 Å

pLDDT: mean 77.81, std 16.33, range [40.25, 94.69]

Organism: Photobacterium profundum (strain SS9) (NCBI:txid298386)

Sequence (114 aa):
MKYPDSTIEACHFIRLVYKLPLRQAQGLIDSLLMKFGMANLQCPDYTLLSKRLKQLNLTVPRFRKHERPDDKIAAIAIDSTGLKRFGKDEWHQEKHKVNAKRSWRKGNRSPAPY

InterPro domains:
  IPR025668 Transposase DDE domain [PF13737] (2-87)